Protein AF-A0ABD5SPE4-F1 (afdb_monomer)

Sequence (109 aa):
AEWAEAAGMPAHRVVKHYAGGRLEGPTPSVMSEKDRLETAAERGEPFLMETDYIDDPDRPGAVLGPKTVPRRVRWLLENGHDTAVRIAHVETPKRVYGIDTEATLERTE

Foldseek 3Di:
DVVCVVVVHFQCLAEDEPDQLDDPRYAYAFELDQVSLVSNLVVLDAHAYDKDDDPDPVDPPPIDDPCSVVVSLVVCVVVVSPSSSCSHPAVSCCVNVVDHPVVVVPDDD

Solvent-accessible surface area (backbone atoms only — not comparable to full-atom values): 6339 Å² total; per-residue (Å²): 84,66,71,37,48,76,71,75,36,62,30,56,58,39,74,38,74,82,30,86,65,75,70,80,43,41,28,35,24,25,45,65,47,68,72,49,47,50,55,36,42,76,65,68,60,70,32,36,74,36,62,58,84,74,99,44,89,93,49,80,78,79,45,54,55,85,68,44,53,67,53,45,51,52,51,36,49,78,70,72,36,53,68,36,51,44,30,36,64,40,52,29,44,29,67,44,71,68,43,65,60,71,69,64,70,71,68,76,130

pLDDT: mean 90.41, std 9.19, range [56.41, 98.5]

Nearest PDB structures (foldseek):
  1pn3-assembly1_A  TM=3.238E-01  e=2.933E+00  Amycolatopsis orientalis
  5u10-assembly1_A  TM=3.301E-01  e=6.357E+00  Escherichia coli CFT073

Radius of gyration: 15.21 Å; Cα contacts (8 Å, |Δi|>4): 152; chains: 1; bounding box: 41×34×41 Å

Structure (mmCIF, N/CA/C/O backbone):
data_AF-A0ABD5SPE4-F1
#
_entry.id   AF-A0ABD5SPE4-F1
#
loop_
_atom_site.group_PDB
_atom_site.id
_atom_site.type_symbol
_atom_site.label_atom_id
_atom_site.label_alt_id
_atom_site.label_comp_id
_atom_site.label_asym_id
_atom_site.label_entity_id
_atom_site.label_seq_id
_atom_site.pdbx_PDB_ins_code
_atom_site.Cartn_x
_atom_site.Cartn_y
_atom_site.Cartn_z
_atom_site.occupancy
_atom_site.B_iso_or_equiv
_atom_site.auth_seq_id
_atom_site.auth_comp_id
_atom_site.auth_asym_id
_atom_site.auth_atom_id
_atom_site.pdbx_PDB_model_num
ATOM 1 N N . ALA A 1 1 ? -14.320 -6.833 -13.167 1.00 78.88 1 ALA A N 1
ATOM 2 C CA . ALA A 1 1 ? -13.509 -8.049 -12.940 1.00 78.88 1 ALA A CA 1
ATOM 3 C C . ALA A 1 1 ? -14.439 -9.249 -12.787 1.00 78.88 1 ALA A C 1
ATOM 5 O O . ALA A 1 1 ? -14.595 -9.790 -11.700 1.00 78.88 1 ALA A O 1
ATOM 6 N N . GLU A 1 2 ? -15.077 -9.644 -13.887 1.00 85.31 2 GLU A N 1
ATOM 7 C CA . GLU A 1 2 ? -16.167 -10.635 -13.883 1.00 85.31 2 GLU A CA 1
ATOM 8 C C . GLU A 1 2 ? -15.695 -12.036 -13.472 1.00 85.31 2 GLU A C 1
ATOM 10 O O . GLU A 1 2 ? -16.436 -12.782 -12.846 1.00 85.31 2 GLU A O 1
ATOM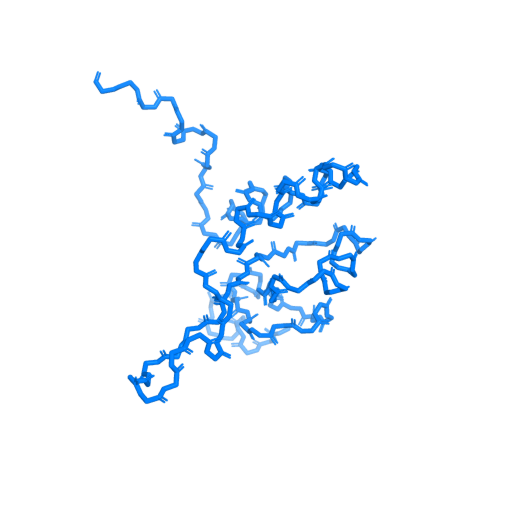 15 N N . TRP A 1 3 ? -14.431 -12.376 -13.738 1.00 89.75 3 TRP A N 1
ATOM 16 C CA . TRP A 1 3 ? -13.825 -13.642 -13.315 1.00 89.75 3 TRP A CA 1
ATOM 17 C C . TRP A 1 3 ? -13.786 -13.813 -11.790 1.00 89.75 3 TRP A C 1
ATOM 19 O O . TRP A 1 3 ? -13.926 -14.931 -11.304 1.00 89.75 3 TRP A O 1
ATOM 29 N N . ALA A 1 4 ? -13.612 -12.724 -11.032 1.00 89.38 4 ALA A N 1
ATOM 30 C CA . ALA A 1 4 ? -13.601 -12.777 -9.572 1.00 89.38 4 ALA A CA 1
ATOM 31 C C . ALA A 1 4 ? -15.008 -13.092 -9.053 1.00 89.38 4 ALA A C 1
ATOM 33 O O . ALA A 1 4 ? -15.191 -13.984 -8.227 1.00 89.38 4 ALA A O 1
ATOM 34 N N . GLU A 1 5 ? -16.008 -12.411 -9.615 1.00 89.75 5 GLU A N 1
ATOM 35 C CA . GLU A 1 5 ? -17.416 -12.592 -9.267 1.00 89.75 5 GLU A CA 1
ATOM 36 C C . GLU A 1 5 ? -17.921 -13.982 -9.660 1.00 89.75 5 GLU A C 1
ATOM 38 O O . GLU A 1 5 ? -18.587 -14.637 -8.861 1.00 89.75 5 GLU A O 1
ATOM 43 N N . ALA A 1 6 ? -17.525 -14.484 -10.834 1.00 92.88 6 ALA A N 1
ATOM 44 C CA . ALA A 1 6 ? -17.800 -15.853 -11.266 1.00 92.88 6 ALA A CA 1
ATOM 45 C C . ALA A 1 6 ? -17.200 -16.905 -10.313 1.00 92.88 6 ALA A C 1
ATOM 47 O O . ALA A 1 6 ? -17.767 -17.982 -10.150 1.00 92.88 6 ALA A O 1
ATOM 48 N N . ALA A 1 7 ? -16.086 -16.583 -9.647 1.00 92.56 7 ALA A N 1
ATOM 49 C CA . ALA A 1 7 ? -15.475 -17.413 -8.611 1.00 92.56 7 ALA A CA 1
ATOM 50 C C . ALA A 1 7 ? -16.082 -17.196 -7.207 1.00 92.56 7 ALA A C 1
ATOM 52 O O . ALA A 1 7 ? -15.586 -17.754 -6.229 1.00 92.56 7 ALA A O 1
ATOM 53 N N . GLY A 1 8 ? -17.135 -16.380 -7.081 1.00 94.00 8 GLY A N 1
ATOM 54 C CA . GLY A 1 8 ? -17.793 -16.071 -5.809 1.00 94.00 8 GLY A CA 1
ATOM 55 C C . GLY A 1 8 ? -17.032 -15.075 -4.927 1.00 94.00 8 GLY A C 1
ATOM 56 O O . GLY A 1 8 ? -17.326 -14.967 -3.737 1.00 94.00 8 GLY A O 1
ATOM 57 N N . MET A 1 9 ? -16.058 -14.344 -5.479 1.00 92.19 9 MET A N 1
ATOM 58 C CA . MET A 1 9 ? -15.255 -13.363 -4.750 1.00 92.19 9 MET A CA 1
ATOM 59 C C . MET A 1 9 ? -15.559 -11.937 -5.231 1.00 92.19 9 MET A C 1
ATOM 61 O O . MET A 1 9 ? -15.415 -11.644 -6.418 1.00 92.19 9 MET A O 1
ATOM 65 N N . PRO A 1 10 ? -15.920 -11.000 -4.334 1.00 94.19 10 PRO A N 1
ATOM 66 C CA . PRO A 1 10 ? -16.048 -9.598 -4.711 1.00 94.19 10 PRO A CA 1
ATOM 67 C C . PRO A 1 10 ? -14.736 -9.074 -5.302 1.00 94.19 10 PRO A C 1
ATOM 69 O O . PRO A 1 10 ? -13.677 -9.269 -4.707 1.00 94.19 10 PRO A O 1
ATOM 72 N N . ALA A 1 11 ? -14.801 -8.356 -6.425 1.00 93.00 11 ALA A N 1
ATOM 73 C CA . ALA A 1 11 ? -13.612 -7.875 -7.134 1.00 93.00 11 ALA A CA 1
ATOM 74 C C . ALA A 1 11 ? -12.623 -7.112 -6.229 1.00 93.00 11 ALA A C 1
ATOM 76 O O . ALA A 1 11 ? -11.423 -7.350 -6.292 1.00 93.00 11 ALA A O 1
ATOM 77 N N . HIS A 1 12 ? -13.130 -6.274 -5.318 1.00 93.31 12 HIS A N 1
ATOM 78 C CA . HIS A 1 12 ? -12.314 -5.495 -4.377 1.00 93.31 12 HIS A CA 1
ATOM 79 C C . HIS A 1 12 ? -11.586 -6.339 -3.316 1.00 93.31 12 HIS A C 1
ATOM 81 O O . HIS A 1 12 ? -10.765 -5.805 -2.583 1.00 93.31 12 HIS A O 1
ATOM 87 N N . ARG A 1 13 ? -11.903 -7.631 -3.173 1.00 95.38 13 ARG A N 1
ATOM 88 C CA . ARG A 1 13 ? -11.152 -8.552 -2.306 1.00 95.38 13 ARG A CA 1
ATOM 89 C C . ARG A 1 13 ? -10.000 -9.236 -3.032 1.00 95.38 13 ARG A C 1
ATOM 91 O O . ARG A 1 13 ? -9.203 -9.917 -2.396 1.00 95.38 13 ARG A O 1
ATOM 98 N N . VAL A 1 14 ? -9.885 -9.038 -4.343 1.00 95.06 14 VAL A N 1
ATOM 99 C CA . VAL A 1 14 ? -8.721 -9.479 -5.101 1.00 95.06 14 VAL A CA 1
ATOM 100 C C . VAL A 1 14 ? -7.663 -8.385 -5.063 1.00 95.06 14 VAL A C 1
ATOM 102 O O . VAL A 1 14 ? -7.926 -7.251 -5.459 1.00 95.06 14 VAL A O 1
ATOM 105 N N . VAL A 1 15 ? -6.458 -8.731 -4.616 1.00 94.69 15 VAL A N 1
ATOM 106 C CA . VAL A 1 15 ? -5.312 -7.819 -4.586 1.00 94.69 15 VAL A CA 1
ATOM 107 C C . VAL A 1 15 ? -4.394 -8.103 -5.766 1.00 94.69 15 VAL A C 1
ATOM 109 O O . VAL A 1 15 ? -3.925 -9.225 -5.953 1.00 94.69 15 VAL A O 1
ATOM 112 N N . LYS A 1 16 ? -4.119 -7.072 -6.566 1.00 92.75 16 LYS A N 1
ATOM 113 C CA . LYS A 1 16 ? -3.142 -7.145 -7.653 1.00 92.75 16 LYS A CA 1
ATOM 114 C C . LYS A 1 16 ? -1.826 -6.538 -7.193 1.00 92.75 16 LYS A C 1
ATOM 116 O O . LYS A 1 16 ? -1.727 -5.321 -7.050 1.00 92.75 16 LYS A O 1
ATOM 121 N N . HIS A 1 17 ? -0.824 -7.388 -7.022 1.00 92.06 17 HIS A N 1
ATOM 122 C CA . HIS A 1 17 ? 0.548 -6.980 -6.742 1.00 92.06 17 HIS A CA 1
ATOM 123 C C . HIS A 1 17 ? 1.230 -6.391 -7.978 1.00 92.06 17 HIS A C 1
ATOM 125 O O . HIS A 1 17 ? 0.825 -6.620 -9.126 1.00 92.06 17 HIS A O 1
ATOM 131 N N . TYR A 1 18 ? 2.258 -5.590 -7.735 1.00 85.69 18 TYR A N 1
ATOM 132 C CA . TYR A 1 18 ? 3.013 -4.843 -8.725 1.00 85.69 18 TYR A CA 1
ATOM 133 C C . TYR A 1 18 ? 2.113 -3.920 -9.561 1.00 85.69 18 TYR A C 1
ATOM 135 O O . TYR A 1 18 ? 2.213 -3.840 -10.791 1.00 85.69 18 TYR A O 1
ATOM 143 N N . ALA A 1 19 ? 1.122 -3.274 -8.939 1.00 83.44 19 ALA A N 1
ATOM 144 C CA . ALA A 1 19 ? 0.207 -2.378 -9.641 1.00 83.44 19 ALA A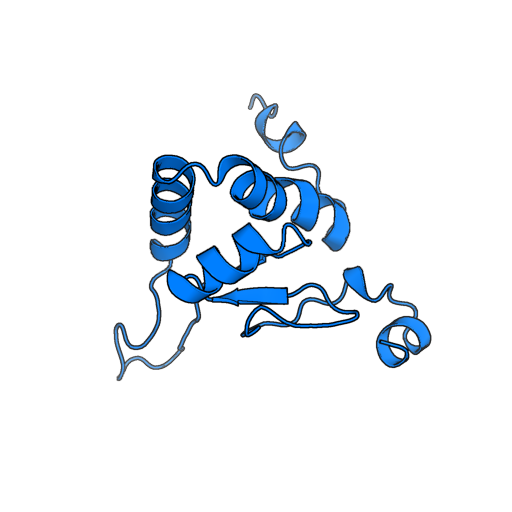 CA 1
ATOM 145 C C . ALA A 1 19 ? 0.902 -1.063 -10.030 1.00 83.44 19 ALA A C 1
ATOM 147 O O . ALA A 1 19 ? 1.608 -0.446 -9.236 1.00 83.44 19 ALA A O 1
ATOM 148 N N . GLY A 1 20 ? 0.669 -0.603 -11.263 1.00 64.94 20 GLY A N 1
ATOM 149 C CA . GLY A 1 20 ? 1.115 0.711 -11.745 1.00 64.94 20 GLY A CA 1
ATOM 150 C C . GLY A 1 20 ? 0.181 1.859 -11.342 1.00 64.94 20 GLY A C 1
ATOM 151 O O . GLY A 1 20 ? 0.162 2.883 -12.011 1.00 64.94 20 GLY A O 1
ATOM 152 N N . GLY A 1 21 ? -0.667 1.665 -10.324 1.00 58.12 21 GLY A N 1
ATOM 153 C CA . GLY A 1 21 ? -1.614 2.676 -9.831 1.00 58.12 21 GLY A CA 1
ATOM 154 C C . GLY A 1 21 ? -2.897 2.867 -10.655 1.00 58.12 21 GLY A C 1
ATOM 155 O O . GLY A 1 21 ? -3.763 3.624 -10.235 1.00 58.12 21 GLY A O 1
ATOM 156 N N . ARG A 1 22 ? -3.064 2.188 -11.801 1.00 63.03 22 ARG A N 1
ATOM 157 C CA . ARG A 1 22 ? -4.311 2.196 -12.592 1.00 63.03 22 ARG A CA 1
ATOM 158 C C . ARG A 1 22 ? -4.830 0.774 -12.762 1.00 63.03 22 ARG A C 1
ATOM 160 O O . ARG A 1 22 ? -4.197 -0.026 -13.451 1.00 63.03 22 ARG A O 1
ATOM 167 N N . LEU A 1 23 ? -5.939 0.451 -12.106 1.00 72.50 23 LEU A N 1
ATOM 168 C CA . LEU A 1 23 ? -6.553 -0.869 -12.176 1.00 72.50 23 LEU A CA 1
ATOM 169 C C . LEU A 1 23 ? -8.053 -0.772 -11.892 1.00 72.50 23 LEU A C 1
ATOM 171 O O . LEU A 1 23 ? -8.447 -0.183 -10.892 1.00 72.50 23 LEU A O 1
ATOM 175 N N . GLU A 1 24 ? -8.874 -1.376 -12.748 1.00 80.06 24 GLU A N 1
ATOM 176 C CA . GLU A 1 24 ? -10.320 -1.468 -12.543 1.00 80.06 24 GLU A CA 1
ATOM 177 C C . GLU A 1 24 ? -10.706 -2.866 -12.050 1.00 80.06 24 GLU A C 1
ATOM 179 O O . GLU A 1 24 ? -10.373 -3.880 -12.669 1.00 80.06 24 GLU A O 1
ATOM 184 N N . GLY A 1 25 ? -11.450 -2.926 -10.944 1.00 87.69 25 GLY A N 1
ATOM 185 C CA . GLY A 1 25 ? -11.943 -4.166 -10.345 1.00 87.69 25 GLY A CA 1
ATOM 186 C C . GLY A 1 25 ? -11.141 -4.596 -9.113 1.00 87.69 25 GLY A C 1
ATOM 187 O O . GLY A 1 25 ? -11.639 -4.380 -8.008 1.00 87.69 25 GLY A O 1
ATOM 188 N N . PRO A 1 26 ? -9.954 -5.218 -9.260 1.00 93.38 26 PRO A N 1
ATOM 189 C CA . PRO A 1 26 ? -9.122 -5.584 -8.119 1.00 93.38 26 PRO A CA 1
ATOM 190 C C . PRO A 1 26 ? -8.567 -4.361 -7.389 1.00 93.38 26 PRO A C 1
ATOM 192 O O . PRO A 1 26 ? -8.353 -3.304 -7.983 1.00 93.38 26 PRO A O 1
ATOM 195 N N . THR A 1 27 ? -8.260 -4.530 -6.108 1.00 95.12 27 THR A N 1
ATOM 196 C CA . THR A 1 27 ? -7.544 -3.522 -5.330 1.00 95.12 27 THR A CA 1
ATOM 197 C C . THR A 1 27 ? -6.055 -3.542 -5.696 1.00 95.12 27 THR A C 1
ATOM 199 O O . THR A 1 27 ? -5.416 -4.598 -5.629 1.00 95.12 27 THR A O 1
ATOM 202 N N . PRO A 1 28 ? -5.468 -2.401 -6.095 1.00 94.94 28 PRO A N 1
ATOM 203 C CA . PRO A 1 28 ? -4.052 -2.326 -6.418 1.00 94.94 28 PRO A CA 1
ATOM 204 C C . PRO A 1 28 ? -3.197 -2.377 -5.148 1.00 94.94 28 PRO A C 1
ATOM 206 O O . PRO A 1 28 ? -3.413 -1.611 -4.211 1.00 94.94 28 PRO A O 1
ATOM 209 N N . SER A 1 29 ? -2.177 -3.229 -5.153 1.00 94.38 29 SER A N 1
ATOM 210 C CA . SER A 1 29 ? -1.037 -3.129 -4.246 1.00 94.38 29 SER A CA 1
ATOM 211 C C . SER A 1 29 ? 0.093 -2.420 -4.990 1.00 94.38 29 SER A C 1
ATOM 213 O O . SER A 1 29 ? 0.541 -2.869 -6.047 1.00 94.38 29 SER A O 1
ATOM 215 N N . VAL A 1 30 ? 0.443 -1.227 -4.513 1.00 94.19 30 VAL A N 1
ATOM 216 C CA . VAL A 1 30 ? 1.298 -0.257 -5.198 1.00 94.19 30 VAL A CA 1
ATOM 217 C C . VAL A 1 30 ? 2.706 -0.316 -4.624 1.00 94.19 30 VAL A C 1
ATOM 219 O O . VAL A 1 30 ? 2.918 -0.139 -3.422 1.00 94.19 30 VAL A O 1
ATOM 222 N N . MET A 1 31 ? 3.680 -0.520 -5.508 1.00 93.31 31 MET A N 1
ATOM 223 C CA . MET A 1 31 ? 5.100 -0.459 -5.173 1.00 93.31 31 MET A CA 1
ATOM 224 C C . MET A 1 31 ? 5.452 0.871 -4.500 1.00 93.31 31 MET A C 1
ATOM 226 O O . MET A 1 31 ? 5.121 1.937 -5.015 1.00 93.31 31 MET A O 1
ATOM 230 N N . SER A 1 32 ? 6.175 0.804 -3.380 1.00 94.25 32 SER A N 1
ATOM 231 C CA . SER A 1 32 ? 6.543 1.949 -2.526 1.00 94.25 32 SER A CA 1
ATOM 232 C C . SER A 1 32 ? 7.647 2.863 -3.108 1.00 94.25 32 SER A C 1
ATOM 234 O O . SER A 1 32 ? 8.551 3.346 -2.411 1.00 94.25 32 SER A O 1
ATOM 236 N N . GLU A 1 33 ? 7.581 3.103 -4.413 1.00 93.12 33 GLU A N 1
ATOM 237 C CA . GLU A 1 33 ? 8.314 4.128 -5.157 1.00 93.12 33 GLU A CA 1
ATOM 238 C C . GLU A 1 33 ? 7.569 5.465 -5.031 1.00 93.12 33 GLU A C 1
ATOM 240 O O . GLU A 1 33 ? 6.341 5.479 -5.022 1.00 93.12 33 GLU A O 1
ATOM 245 N N . LYS A 1 34 ? 8.283 6.593 -4.921 1.00 94.31 34 LYS A N 1
ATOM 246 C CA . LYS A 1 34 ? 7.654 7.897 -4.637 1.00 94.31 34 LYS A CA 1
ATOM 247 C C . LYS A 1 34 ? 6.611 8.282 -5.690 1.00 94.31 34 LYS A C 1
ATOM 249 O O . LYS A 1 34 ? 5.455 8.453 -5.331 1.00 94.31 34 LYS A O 1
ATOM 254 N N . ASP A 1 35 ? 6.988 8.270 -6.963 1.00 93.31 35 ASP A N 1
ATOM 255 C CA . ASP A 1 35 ? 6.132 8.694 -8.079 1.00 93.31 35 ASP A CA 1
ATOM 256 C C . ASP A 1 35 ? 4.835 7.863 -8.178 1.00 93.31 35 ASP A C 1
ATOM 258 O O . ASP A 1 35 ? 3.754 8.367 -8.497 1.00 93.31 35 ASP A O 1
ATOM 262 N N . ARG A 1 36 ? 4.910 6.562 -7.855 1.00 92.94 36 ARG A N 1
ATOM 263 C CA . ARG A 1 36 ? 3.732 5.681 -7.828 1.00 92.94 36 ARG A CA 1
ATOM 264 C C . ARG A 1 36 ? 2.817 5.982 -6.648 1.00 92.94 36 ARG A C 1
ATOM 266 O O . ARG A 1 36 ? 1.598 5.918 -6.796 1.00 92.94 36 ARG A O 1
ATOM 273 N N . LEU A 1 37 ? 3.395 6.288 -5.488 1.00 94.69 37 LEU A N 1
ATOM 274 C CA . LEU A 1 37 ? 2.634 6.658 -4.299 1.00 94.69 37 LEU A CA 1
ATOM 275 C C . LEU A 1 37 ? 1.986 8.034 -4.448 1.00 94.69 37 LEU A C 1
ATOM 277 O O . LEU A 1 37 ? 0.848 8.182 -4.025 1.00 94.69 37 LEU A O 1
ATOM 281 N N . GLU A 1 38 ? 2.652 8.995 -5.090 1.00 94.50 38 GLU A N 1
ATOM 282 C CA . GLU A 1 38 ? 2.053 10.285 -5.464 1.00 94.50 38 GLU A CA 1
ATOM 283 C C . GLU A 1 38 ? 0.847 10.061 -6.376 1.00 94.50 38 GLU A C 1
ATOM 285 O O . GLU A 1 38 ? -0.256 10.496 -6.059 1.00 94.50 38 GLU A O 1
ATOM 290 N N . THR A 1 39 ? 1.013 9.253 -7.429 1.00 93.06 39 THR A N 1
ATOM 291 C CA . THR A 1 39 ? -0.090 8.896 -8.336 1.00 93.06 39 THR A CA 1
ATOM 292 C C . THR A 1 39 ? -1.267 8.249 -7.591 1.00 93.06 39 THR A C 1
ATOM 294 O O . THR A 1 39 ? -2.428 8.542 -7.878 1.00 93.06 39 THR A O 1
ATOM 297 N N . ALA A 1 40 ? -0.996 7.343 -6.645 1.00 93.44 40 ALA A N 1
ATOM 298 C CA . ALA A 1 40 ? -2.037 6.701 -5.841 1.00 93.44 40 ALA A CA 1
ATOM 299 C C . ALA A 1 40 ? -2.710 7.689 -4.870 1.00 93.44 40 ALA A C 1
ATOM 301 O O . ALA A 1 40 ? -3.931 7.665 -4.712 1.00 93.44 40 ALA A O 1
ATOM 302 N N . ALA A 1 41 ? -1.929 8.583 -4.258 1.00 94.75 41 ALA A N 1
ATOM 303 C CA . ALA A 1 41 ? -2.420 9.602 -3.341 1.00 94.75 41 ALA A CA 1
ATOM 304 C C . ALA A 1 41 ? -3.319 10.628 -4.044 1.00 94.75 41 ALA A C 1
ATOM 306 O O . ALA A 1 41 ? -4.382 10.954 -3.520 1.00 94.75 41 ALA A O 1
ATOM 307 N N . GLU A 1 42 ? -2.938 11.086 -5.238 1.00 93.94 42 GLU A N 1
A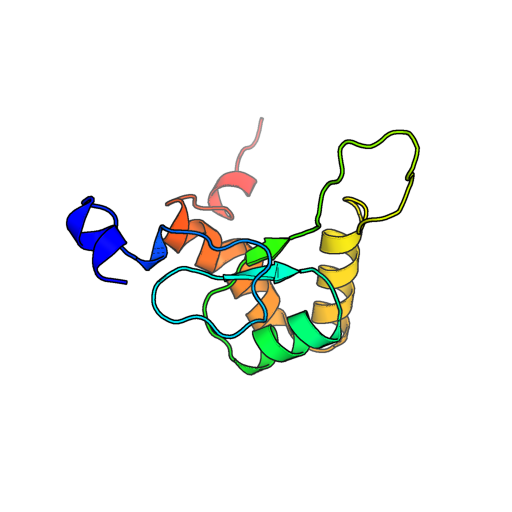TOM 308 C CA . GLU A 1 42 ? -3.728 12.012 -6.062 1.00 93.94 42 GLU A CA 1
ATOM 309 C C . GLU A 1 42 ? -5.065 11.411 -6.507 1.00 93.94 42 GLU A C 1
ATOM 311 O O . GLU A 1 42 ? -6.069 12.116 -6.588 1.00 93.94 42 GLU A O 1
ATOM 316 N N . ARG A 1 43 ? -5.096 10.100 -6.777 1.00 91.94 43 ARG A N 1
ATOM 317 C CA . ARG A 1 43 ? -6.330 9.392 -7.145 1.00 91.94 43 ARG A CA 1
ATOM 318 C C . ARG A 1 43 ? -7.341 9.337 -6.008 1.00 91.94 43 ARG A C 1
ATOM 320 O O . ARG A 1 43 ? -8.538 9.378 -6.269 1.00 91.94 43 ARG A O 1
ATOM 327 N N . GLY A 1 44 ? -6.876 9.185 -4.767 1.00 93.31 44 GLY A N 1
ATOM 328 C CA . GLY A 1 44 ? -7.757 9.027 -3.604 1.00 93.31 44 GLY A CA 1
ATOM 329 C C . GLY A 1 44 ? -8.628 7.760 -3.643 1.00 93.31 44 GLY A C 1
ATOM 330 O O . GLY A 1 44 ? -9.625 7.672 -2.929 1.00 93.31 44 GLY A O 1
ATOM 331 N N . GLU A 1 45 ? -8.272 6.781 -4.477 1.00 94.19 45 GLU A N 1
ATOM 332 C CA . GLU A 1 45 ? -8.949 5.486 -4.604 1.00 94.19 45 GLU A CA 1
ATOM 333 C C . GLU A 1 45 ? -8.325 4.454 -3.644 1.00 94.19 45 GLU A C 1
ATOM 335 O O . GLU A 1 45 ? -7.181 4.631 -3.230 1.00 94.19 45 GLU A O 1
ATOM 340 N N . PRO A 1 46 ? -9.021 3.358 -3.281 1.00 95.56 46 PRO A N 1
ATOM 341 C CA . PRO A 1 46 ? -8.444 2.304 -2.445 1.00 95.56 46 PRO A CA 1
ATOM 342 C C . PRO A 1 46 ? -7.165 1.706 -3.041 1.00 95.56 46 PRO A C 1
ATOM 344 O O . PRO A 1 46 ? -7.159 1.262 -4.190 1.00 95.56 46 PRO A O 1
ATOM 347 N N . PHE A 1 47 ? -6.107 1.624 -2.237 1.00 96.56 47 PHE A N 1
ATOM 348 C CA . PHE A 1 47 ? -4.841 0.993 -2.603 1.00 96.56 47 PHE A CA 1
ATOM 349 C C . PHE A 1 47 ? -4.159 0.397 -1.372 1.00 96.56 47 PHE A C 1
ATOM 351 O O . PHE A 1 47 ? -4.456 0.767 -0.240 1.00 96.56 47 PHE A O 1
ATOM 358 N N . LEU A 1 48 ? -3.236 -0.531 -1.594 1.00 96.44 48 LEU A N 1
ATOM 359 C CA . LEU A 1 48 ? -2.286 -1.008 -0.594 1.00 96.44 48 LEU A CA 1
ATOM 360 C C . LEU A 1 48 ? -0.879 -0.550 -0.978 1.00 96.44 48 LEU A C 1
ATOM 362 O O . LEU A 1 48 ? -0.618 -0.222 -2.134 1.00 96.44 48 LEU A O 1
ATOM 366 N N . MET A 1 49 ? 0.035 -0.545 -0.012 1.00 95.56 49 MET A N 1
ATOM 367 C CA . MET A 1 49 ? 1.454 -0.283 -0.251 1.00 95.56 49 MET A CA 1
ATOM 368 C C . MET A 1 49 ? 2.244 -1.573 -0.101 1.00 95.56 49 MET A C 1
ATOM 370 O O . MET A 1 49 ? 2.045 -2.312 0.861 1.00 95.56 49 MET A O 1
ATOM 374 N N . GLU A 1 50 ? 3.189 -1.803 -1.004 1.00 93.75 50 GLU A N 1
ATOM 375 C CA . GLU A 1 50 ? 4.055 -2.977 -0.951 1.00 93.75 50 GLU A CA 1
ATOM 376 C C . GLU A 1 50 ? 5.523 -2.648 -1.191 1.00 93.75 50 GLU A C 1
ATOM 378 O O . GLU A 1 50 ? 5.902 -1.596 -1.724 1.00 93.75 50 GLU A O 1
ATOM 383 N N . THR A 1 51 ? 6.347 -3.608 -0.798 1.00 90.94 51 THR A N 1
ATOM 384 C CA . THR A 1 51 ? 7.709 -3.790 -1.277 1.00 90.94 51 THR A CA 1
ATOM 385 C C . THR A 1 51 ? 7.783 -5.123 -1.990 1.00 90.94 51 THR A C 1
ATOM 387 O O . THR A 1 51 ? 7.128 -6.075 -1.571 1.00 90.94 51 THR A O 1
ATOM 390 N N . ASP A 1 52 ? 8.611 -5.200 -3.020 1.00 82.12 52 ASP A N 1
ATOM 391 C CA . ASP A 1 52 ? 8.909 -6.472 -3.662 1.00 82.12 52 ASP A CA 1
ATOM 392 C C . ASP A 1 52 ? 9.857 -7.310 -2.786 1.00 82.12 52 ASP A C 1
ATOM 394 O O . ASP A 1 52 ? 10.589 -6.774 -1.947 1.00 82.12 52 ASP A O 1
ATOM 398 N N . TYR A 1 53 ? 9.834 -8.622 -2.979 1.00 76.25 53 TYR A N 1
ATOM 399 C CA . TYR A 1 53 ? 10.719 -9.577 -2.327 1.00 76.25 53 TYR A CA 1
ATOM 400 C C . TYR A 1 53 ? 11.335 -10.481 -3.391 1.00 76.25 53 TYR A C 1
ATOM 402 O O . TYR A 1 53 ? 10.630 -11.058 -4.212 1.00 76.25 53 TYR A O 1
ATOM 410 N N . ILE A 1 54 ? 12.659 -10.619 -3.353 1.00 79.50 54 ILE A N 1
ATOM 411 C CA . ILE A 1 54 ? 13.391 -11.550 -4.206 1.00 79.50 54 ILE A CA 1
ATOM 412 C C . ILE A 1 54 ? 14.108 -12.565 -3.319 1.00 79.50 54 ILE A C 1
ATOM 414 O O . ILE A 1 54 ? 14.892 -12.188 -2.448 1.00 79.50 54 ILE A O 1
ATOM 418 N N . ASP A 1 55 ? 13.825 -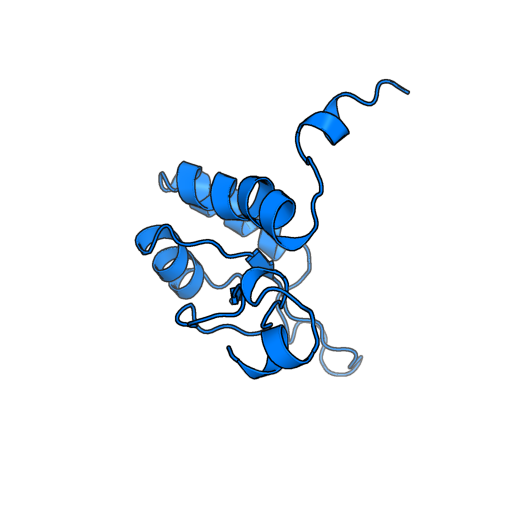13.847 -3.541 1.00 80.06 55 ASP A N 1
ATOM 419 C CA . ASP A 1 55 ? 14.486 -14.964 -2.859 1.00 80.06 55 ASP A CA 1
ATOM 420 C C . ASP A 1 55 ? 15.709 -15.423 -3.667 1.00 80.06 55 ASP A C 1
ATOM 422 O O . ASP A 1 55 ? 15.760 -16.528 -4.201 1.00 80.06 55 ASP A O 1
ATOM 426 N N . ASP A 1 56 ? 16.656 -14.501 -3.856 1.00 85.50 56 ASP A N 1
ATOM 427 C CA . ASP A 1 56 ? 17.895 -14.738 -4.597 1.00 85.50 56 ASP A CA 1
ATOM 428 C C . ASP A 1 56 ? 19.091 -14.225 -3.772 1.00 85.50 56 ASP A C 1
ATOM 430 O O . ASP A 1 56 ? 19.301 -13.005 -3.68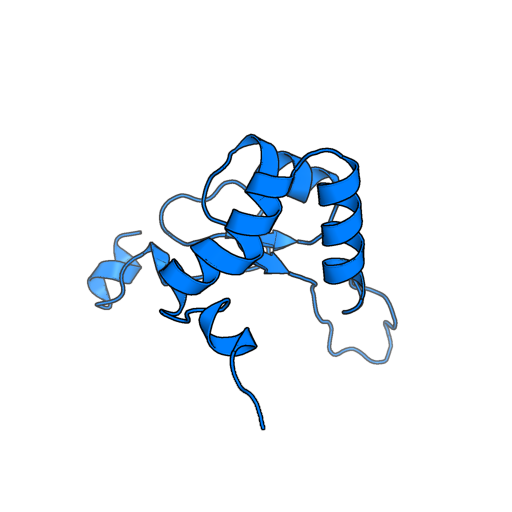2 1.00 85.50 56 ASP A O 1
ATOM 434 N N . PRO A 1 57 ? 19.873 -15.126 -3.140 1.00 84.38 57 PRO A N 1
ATOM 435 C CA . PRO A 1 57 ? 20.998 -14.739 -2.294 1.00 84.38 57 PRO A CA 1
ATOM 436 C C . PRO A 1 57 ? 22.126 -14.050 -3.076 1.00 84.38 57 PRO A C 1
ATOM 438 O O . PRO A 1 57 ? 22.903 -13.311 -2.469 1.00 84.38 57 PRO A O 1
ATOM 441 N N . ASP A 1 58 ? 22.195 -14.222 -4.400 1.00 91.88 58 ASP A N 1
ATOM 442 C CA . ASP A 1 58 ? 23.218 -13.608 -5.251 1.00 91.88 58 ASP A CA 1
ATOM 443 C C . ASP A 1 58 ? 22.880 -12.150 -5.614 1.00 91.88 58 ASP A C 1
ATOM 445 O O . ASP A 1 58 ? 23.702 -11.427 -6.186 1.00 91.88 58 ASP A O 1
ATOM 449 N N . ARG A 1 59 ? 21.676 -11.675 -5.260 1.00 85.00 59 ARG A N 1
ATOM 450 C CA . ARG A 1 59 ? 21.183 -10.324 -5.578 1.00 85.00 59 ARG A CA 1
ATOM 451 C C . ARG A 1 59 ? 20.723 -9.541 -4.339 1.00 85.00 59 ARG A C 1
ATOM 453 O O . ARG A 1 59 ? 19.600 -9.018 -4.318 1.00 85.00 59 ARG A O 1
ATOM 460 N N . PRO A 1 60 ? 21.574 -9.382 -3.306 1.00 80.38 60 PRO A N 1
ATOM 461 C CA . PRO A 1 60 ? 21.199 -8.651 -2.104 1.00 80.38 60 PRO A CA 1
ATOM 462 C C . PRO A 1 60 ? 20.859 -7.193 -2.436 1.00 80.38 60 PRO A C 1
ATOM 464 O O . PRO A 1 60 ? 21.628 -6.478 -3.076 1.00 80.38 60 PRO A O 1
ATOM 467 N N . GLY A 1 61 ? 19.688 -6.738 -1.985 1.00 78.94 61 GLY A N 1
ATOM 468 C CA . GLY A 1 61 ? 19.235 -5.358 -2.188 1.00 78.94 61 GLY A CA 1
ATOM 469 C C . GLY A 1 61 ? 18.689 -5.045 -3.585 1.00 78.94 61 GLY A C 1
ATOM 470 O O . GLY A 1 61 ? 18.459 -3.877 -3.882 1.00 78.94 61 GLY A O 1
ATOM 471 N N . ALA A 1 62 ? 18.445 -6.051 -4.433 1.00 84.69 62 ALA A N 1
ATOM 472 C CA . ALA A 1 62 ? 17.847 -5.843 -5.756 1.00 84.69 62 ALA A CA 1
ATOM 473 C C . ALA A 1 62 ? 16.379 -5.370 -5.719 1.00 84.69 62 ALA A C 1
ATOM 475 O O . ALA A 1 62 ? 15.861 -4.917 -6.738 1.00 84.69 62 ALA A O 1
ATOM 476 N N . VAL A 1 63 ? 15.723 -5.455 -4.558 1.00 85.50 63 VAL A N 1
ATOM 477 C CA . VAL A 1 63 ? 14.347 -4.998 -4.317 1.00 85.50 63 VAL A CA 1
ATOM 478 C C . VAL A 1 63 ? 14.282 -4.033 -3.134 1.00 85.50 63 VAL A C 1
ATOM 480 O O . VAL A 1 63 ? 15.214 -3.919 -2.332 1.00 85.50 63 VAL A O 1
ATOM 483 N N . LEU A 1 64 ? 13.156 -3.331 -3.008 1.00 84.44 64 LEU A N 1
ATOM 484 C CA . LEU A 1 64 ? 12.901 -2.440 -1.880 1.00 84.44 64 LEU A CA 1
ATOM 485 C C . LEU A 1 64 ? 12.875 -3.240 -0.570 1.00 84.44 64 LEU A C 1
ATOM 487 O O . LEU A 1 64 ? 12.045 -4.117 -0.384 1.00 84.44 64 LEU A O 1
ATOM 491 N N . GLY A 1 65 ? 13.757 -2.910 0.374 1.00 87.31 65 GLY A N 1
ATOM 492 C CA . GLY A 1 65 ? 13.776 -3.588 1.673 1.00 87.31 65 GLY A CA 1
ATOM 493 C C . GLY A 1 65 ? 12.524 -3.293 2.518 1.00 87.31 65 GLY A C 1
ATOM 494 O O . GLY A 1 65 ? 11.900 -2.244 2.332 1.00 87.31 65 GLY A O 1
ATOM 495 N N . PRO A 1 66 ? 12.211 -4.121 3.534 1.00 86.19 66 PRO A N 1
ATOM 496 C CA . PRO A 1 66 ? 10.970 -4.033 4.322 1.00 86.19 66 PRO A CA 1
ATOM 497 C C . PRO A 1 66 ? 10.798 -2.702 5.072 1.00 86.19 66 PRO A C 1
ATOM 499 O O . PRO A 1 66 ? 9.687 -2.258 5.346 1.00 86.19 66 PRO A O 1
ATOM 502 N N . LYS A 1 67 ? 11.900 -1.997 5.361 1.00 91.44 67 LYS A N 1
ATOM 503 C CA . LYS A 1 67 ? 11.862 -0.655 5.970 1.00 91.44 67 LYS A CA 1
ATOM 504 C C . LYS A 1 67 ? 11.360 0.434 5.011 1.00 91.44 67 LYS A C 1
ATOM 506 O O . LYS A 1 67 ? 11.171 1.569 5.446 1.00 91.44 67 LYS A O 1
ATOM 511 N N . THR A 1 68 ? 11.172 0.136 3.725 1.00 94.12 68 THR A N 1
ATOM 512 C CA . THR A 1 68 ? 10.771 1.132 2.724 1.00 94.12 68 THR A CA 1
ATOM 513 C C . THR A 1 68 ? 9.346 1.618 2.951 1.00 94.12 68 THR A C 1
ATOM 515 O O . THR A 1 68 ? 9.155 2.830 2.971 1.00 94.12 68 THR A O 1
ATOM 518 N N . VAL A 1 69 ? 8.379 0.729 3.210 1.00 96.25 69 VAL A N 1
ATOM 519 C CA . VAL A 1 69 ? 6.980 1.128 3.469 1.00 96.25 69 VAL A CA 1
ATOM 520 C C . VAL A 1 69 ? 6.896 2.128 4.634 1.00 96.25 69 VAL A C 1
ATOM 522 O O . VAL A 1 69 ? 6.472 3.256 4.387 1.00 96.25 69 VAL A O 1
ATOM 525 N N . PRO A 1 70 ? 7.420 1.846 5.848 1.00 96.94 70 PRO A N 1
ATOM 526 C CA . PRO A 1 70 ? 7.396 2.820 6.944 1.00 96.94 70 PRO A CA 1
ATOM 527 C C . PRO A 1 70 ? 8.081 4.156 6.61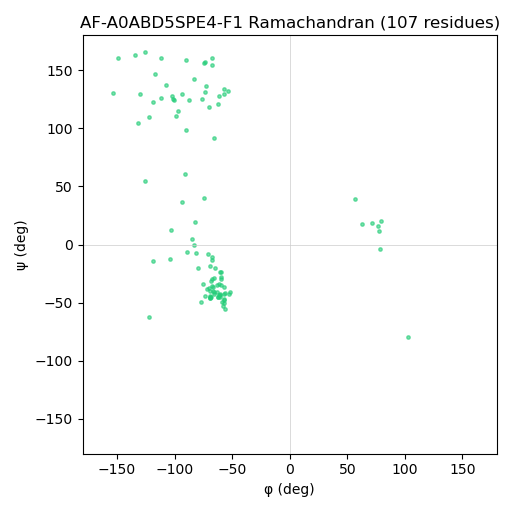7 1.00 96.94 70 PRO A C 1
ATOM 529 O O . PRO A 1 70 ? 7.620 5.216 7.038 1.00 96.94 70 PRO A O 1
ATOM 532 N N . ARG A 1 71 ? 9.184 4.136 5.853 1.00 97.38 71 ARG A N 1
ATOM 533 C CA . ARG A 1 71 ? 9.871 5.367 5.422 1.00 97.38 71 ARG A CA 1
ATOM 534 C C . ARG A 1 71 ? 9.029 6.179 4.439 1.00 97.38 71 ARG A C 1
ATOM 536 O O . ARG A 1 71 ? 9.086 7.403 4.477 1.00 97.38 71 ARG A O 1
ATOM 543 N N . ARG A 1 72 ? 8.274 5.519 3.560 1.00 97.38 72 ARG A N 1
ATOM 544 C CA . ARG A 1 72 ? 7.391 6.180 2.592 1.00 97.38 72 ARG A CA 1
ATOM 545 C C . ARG A 1 72 ? 6.124 6.716 3.225 1.00 97.38 72 ARG A C 1
ATOM 547 O O . ARG A 1 72 ? 5.710 7.796 2.840 1.00 97.38 72 ARG A O 1
ATOM 554 N N . VAL A 1 73 ? 5.585 6.037 4.231 1.00 98.19 73 VAL A N 1
ATOM 555 C CA . VAL A 1 73 ? 4.485 6.566 5.047 1.00 98.19 73 VAL A CA 1
ATOM 556 C C . VAL A 1 73 ? 4.880 7.894 5.681 1.00 98.19 73 VAL A C 1
ATOM 558 O O . VAL A 1 73 ? 4.173 8.877 5.507 1.00 98.19 73 VAL A O 1
ATOM 561 N N . ARG A 1 74 ? 6.044 7.960 6.345 1.00 98.44 74 ARG A N 1
ATOM 562 C CA . ARG A 1 74 ? 6.541 9.221 6.928 1.00 98.44 74 ARG A CA 1
ATOM 563 C C . ARG A 1 74 ? 6.678 10.317 5.881 1.00 98.44 74 ARG A C 1
ATOM 565 O O . ARG A 1 74 ? 6.189 11.415 6.090 1.00 98.44 74 ARG A O 1
ATOM 572 N N . TRP A 1 75 ? 7.281 9.987 4.742 1.00 98.44 75 TRP A N 1
ATOM 573 C CA . TRP A 1 75 ? 7.428 10.929 3.638 1.00 98.44 75 TRP A CA 1
ATOM 574 C C . TRP A 1 75 ? 6.067 11.417 3.101 1.00 98.44 75 TRP A C 1
ATOM 576 O O . TRP A 1 75 ? 5.907 12.610 2.891 1.00 98.44 75 TRP A O 1
ATOM 586 N N . LEU A 1 76 ? 5.066 10.545 2.936 1.00 98.31 76 LEU A N 1
ATOM 587 C CA . LEU A 1 76 ? 3.711 10.940 2.526 1.00 98.31 76 LEU A CA 1
ATOM 588 C C . LEU A 1 76 ? 3.068 11.901 3.539 1.00 98.31 76 LEU A C 1
ATOM 590 O O . LEU A 1 76 ? 2.517 12.921 3.136 1.00 98.31 76 LEU A O 1
ATOM 594 N N . LEU A 1 77 ? 3.181 11.610 4.840 1.00 98.50 77 LEU A N 1
ATOM 595 C CA . LEU A 1 77 ? 2.677 12.483 5.909 1.00 98.50 77 LEU A CA 1
ATOM 596 C C . LEU A 1 77 ? 3.371 13.853 5.901 1.00 98.50 77 LEU A C 1
ATOM 598 O O . LEU A 1 77 ? 2.711 14.883 5.957 1.00 98.50 77 LEU A O 1
ATOM 602 N N . GLU A 1 78 ? 4.698 13.880 5.753 1.00 98.44 78 GLU A N 1
ATOM 603 C CA . GLU A 1 78 ? 5.483 15.121 5.641 1.00 98.44 78 GLU A CA 1
ATOM 604 C C . GLU A 1 78 ? 5.073 15.983 4.433 1.00 98.44 78 GLU A C 1
ATOM 606 O O . GLU A 1 78 ? 5.288 17.192 4.447 1.00 98.44 78 GLU A O 1
ATOM 611 N N . ASN A 1 79 ? 4.476 15.377 3.401 1.00 97.81 79 ASN A N 1
ATOM 612 C CA . ASN A 1 79 ? 4.017 16.054 2.184 1.00 97.81 79 ASN A CA 1
ATOM 613 C C . ASN A 1 79 ? 2.487 16.269 2.153 1.00 97.81 79 ASN A C 1
ATOM 615 O O . ASN A 1 79 ? 1.944 16.637 1.116 1.00 97.81 79 ASN A O 1
ATOM 619 N N . GLY A 1 80 ? 1.784 16.075 3.277 1.00 97.81 80 GLY A N 1
ATOM 620 C CA . GLY A 1 80 ? 0.349 16.371 3.405 1.00 97.81 80 GLY A CA 1
ATOM 621 C C . GLY A 1 80 ? -0.589 15.319 2.802 1.00 97.81 80 GLY A C 1
ATOM 622 O O . GLY A 1 80 ? -1.748 15.612 2.505 1.00 97.81 80 GLY A O 1
ATOM 623 N N . HIS A 1 81 ? -0.112 14.087 2.606 1.00 98.12 81 HIS A N 1
ATOM 624 C CA . HIS A 1 81 ? -0.904 12.976 2.072 1.00 98.12 81 HIS A CA 1
ATOM 625 C C . HIS A 1 81 ? -1.550 12.104 3.168 1.00 98.12 81 HIS A C 1
ATOM 627 O O . HIS A 1 81 ? -1.689 10.889 3.006 1.00 98.12 81 HIS A O 1
ATOM 633 N N . ASP A 1 82 ? -1.993 12.701 4.277 1.00 98.44 82 ASP A N 1
ATOM 634 C CA . ASP A 1 82 ? -2.626 12.017 5.418 1.00 98.44 82 ASP A CA 1
ATOM 635 C C . ASP A 1 82 ? -3.804 11.127 5.004 1.00 98.44 82 ASP A C 1
ATOM 637 O O . ASP A 1 82 ? -3.933 9.980 5.441 1.00 98.44 82 ASP A O 1
ATOM 641 N N . THR A 1 83 ? -4.645 11.629 4.094 1.00 98.50 83 THR A N 1
ATOM 642 C CA . THR A 1 83 ? -5.792 10.870 3.579 1.00 98.50 83 THR A CA 1
ATOM 643 C C . THR A 1 83 ? -5.345 9.616 2.833 1.00 98.50 83 THR A C 1
ATOM 645 O O . THR A 1 83 ? -5.937 8.556 3.025 1.00 98.50 83 THR A O 1
ATOM 648 N N . ALA A 1 84 ? -4.281 9.702 2.030 1.00 98.00 84 ALA A N 1
ATOM 649 C CA . ALA A 1 84 ? -3.757 8.555 1.297 1.00 98.00 84 ALA A CA 1
ATOM 650 C C . ALA A 1 84 ? -3.178 7.501 2.249 1.00 98.00 84 ALA A C 1
ATOM 652 O O . ALA A 1 84 ? -3.423 6.312 2.065 1.00 98.00 84 ALA A O 1
ATOM 653 N N . VAL A 1 85 ? -2.479 7.926 3.307 1.00 98.31 85 VAL A N 1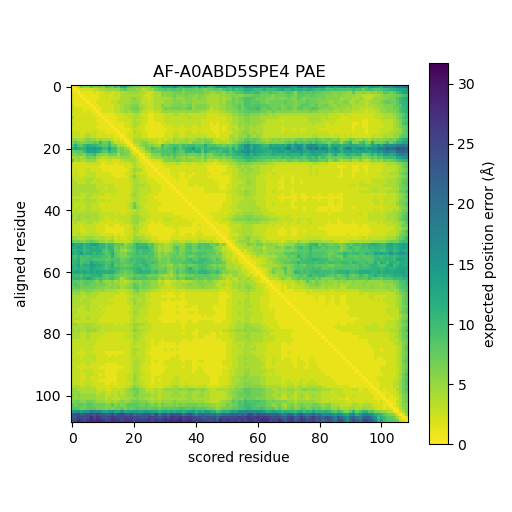
ATOM 654 C CA . VAL A 1 85 ? -1.962 7.018 4.343 1.00 98.31 85 VAL A CA 1
ATOM 655 C C . VAL A 1 85 ? -3.104 6.296 5.060 1.00 98.31 85 VAL A C 1
ATOM 657 O O . VAL A 1 85 ? -3.058 5.073 5.205 1.00 98.31 85 VAL A O 1
ATOM 660 N N . ARG A 1 86 ? -4.170 7.012 5.443 1.00 98.25 86 ARG A N 1
ATOM 661 C CA . ARG A 1 86 ? -5.362 6.393 6.048 1.00 98.25 86 ARG A CA 1
ATOM 662 C C . ARG A 1 86 ? -6.040 5.410 5.092 1.00 98.25 86 ARG A C 1
ATOM 664 O O . ARG A 1 86 ? -6.385 4.302 5.501 1.00 98.25 86 ARG A O 1
ATOM 671 N N . ILE A 1 87 ? -6.189 5.772 3.815 1.00 98.00 87 ILE A N 1
ATOM 672 C CA . ILE A 1 87 ? -6.725 4.864 2.791 1.00 98.00 87 ILE A CA 1
ATOM 673 C C . ILE A 1 87 ? -5.876 3.593 2.710 1.00 98.00 87 ILE A C 1
ATOM 675 O O . ILE A 1 87 ? -6.428 2.493 2.735 1.00 98.00 87 ILE A O 1
ATOM 679 N N . ALA A 1 88 ? -4.552 3.734 2.645 1.00 97.38 88 ALA A N 1
ATOM 680 C CA . ALA A 1 88 ? -3.636 2.621 2.448 1.00 97.38 88 ALA A CA 1
ATOM 681 C C . ALA A 1 88 ? -3.558 1.658 3.636 1.00 97.38 88 ALA A C 1
ATOM 683 O O . ALA A 1 88 ? -3.245 0.482 3.448 1.00 97.38 88 ALA A O 1
ATOM 684 N N . HIS A 1 89 ? -3.744 2.152 4.862 1.00 97.12 89 HIS A N 1
ATOM 685 C CA . HIS A 1 89 ? -3.409 1.400 6.080 1.00 97.12 89 HIS A CA 1
ATOM 686 C C . HIS A 1 89 ? -4.594 1.121 7.000 1.00 97.12 89 HIS A C 1
ATOM 688 O O . HIS A 1 89 ? -4.471 0.260 7.864 1.00 97.12 89 HIS A O 1
ATOM 694 N N . VAL A 1 90 ? -5.730 1.790 6.797 1.00 97.38 90 VAL A N 1
ATOM 695 C CA . VAL A 1 90 ? -6.939 1.603 7.611 1.00 97.38 90 VAL A CA 1
ATOM 696 C C . VAL A 1 90 ? -8.110 1.188 6.727 1.00 97.38 90 VAL A C 1
ATOM 698 O O . VAL A 1 90 ? -8.609 0.066 6.826 1.00 97.38 90 VAL A O 1
ATOM 701 N N . GLU A 1 91 ? -8.504 2.045 5.783 1.00 98.12 91 GLU A N 1
ATOM 702 C CA . GLU A 1 91 ? -9.733 1.827 5.007 1.00 98.12 91 GLU A CA 1
ATOM 703 C C . GLU A 1 91 ? -9.626 0.639 4.054 1.00 98.12 91 GLU A C 1
ATOM 705 O O . GLU A 1 91 ? -10.526 -0.200 3.973 1.00 98.12 91 GLU A O 1
ATOM 710 N N . THR A 1 92 ? -8.518 0.553 3.313 1.00 97.31 92 THR A N 1
ATOM 711 C CA . THR A 1 92 ? -8.336 -0.510 2.325 1.00 97.31 92 THR A CA 1
ATOM 712 C C . THR A 1 92 ? -8.165 -1.872 3.001 1.00 97.31 92 THR A C 1
ATOM 714 O O . THR A 1 92 ? -8.885 -2.789 2.608 1.00 97.31 92 THR A O 1
ATOM 717 N N . PRO A 1 93 ? -7.337 -2.047 4.053 1.00 96.94 93 PRO A N 1
ATOM 718 C CA . PRO A 1 93 ? -7.295 -3.304 4.804 1.00 96.94 93 PRO A CA 1
ATOM 719 C C . PRO A 1 93 ? -8.654 -3.728 5.376 1.00 96.94 93 PRO A C 1
ATOM 721 O O . PRO A 1 93 ? -9.031 -4.893 5.236 1.00 96.94 93 PRO A O 1
ATOM 724 N N . LYS A 1 94 ? -9.436 -2.790 5.929 1.00 97.25 94 LYS A N 1
ATOM 725 C CA . LYS A 1 94 ? -10.802 -3.062 6.401 1.00 97.25 94 LYS A CA 1
ATOM 726 C C . LYS A 1 94 ? -11.710 -3.547 5.277 1.00 97.25 94 LYS A C 1
ATOM 728 O O . LYS A 1 94 ? -12.433 -4.526 5.441 1.00 97.25 94 LYS A O 1
ATOM 733 N N . ARG A 1 95 ? -11.639 -2.913 4.108 1.00 96.12 95 ARG A N 1
ATOM 734 C CA . ARG A 1 95 ? -12.447 -3.276 2.938 1.00 96.12 95 ARG A CA 1
ATOM 735 C C . ARG A 1 95 ? -12.045 -4.618 2.318 1.00 96.12 95 ARG A C 1
ATOM 737 O O . ARG A 1 95 ? -12.918 -5.407 1.963 1.00 96.12 95 ARG A O 1
ATOM 744 N N . VAL A 1 96 ? -10.746 -4.865 2.161 1.00 96.69 96 VAL A N 1
ATOM 745 C CA . VAL A 1 96 ? -10.208 -6.059 1.488 1.00 96.69 96 VAL A CA 1
ATOM 746 C C . VAL A 1 96 ? -10.286 -7.276 2.411 1.00 96.69 96 VAL A C 1
ATOM 748 O O . VAL A 1 96 ? -10.804 -8.318 2.013 1.00 96.69 96 VAL A O 1
ATOM 751 N N . TYR A 1 97 ? -9.812 -7.138 3.651 1.00 95.31 97 TYR A N 1
ATOM 752 C CA . TYR A 1 97 ? -9.622 -8.258 4.577 1.00 95.31 97 TYR A CA 1
ATOM 753 C C . TYR A 1 97 ? -10.685 -8.342 5.675 1.00 95.31 97 TYR A C 1
ATOM 755 O O . TYR A 1 97 ? -10.766 -9.360 6.357 1.00 95.31 97 TYR A O 1
ATOM 763 N N . GLY A 1 98 ? -11.506 -7.304 5.865 1.00 95.69 98 GLY A N 1
ATOM 764 C CA . GLY A 1 98 ? -12.466 -7.256 6.973 1.00 95.69 98 GLY A CA 1
ATOM 765 C C . GLY A 1 98 ? -11.813 -7.056 8.344 1.00 95.69 98 GLY A C 1
ATOM 766 O O . GLY A 1 98 ? -12.432 -7.374 9.354 1.00 95.69 98 GLY A O 1
ATOM 767 N N . ILE A 1 99 ? -10.567 -6.570 8.388 1.00 93.94 99 ILE A N 1
ATOM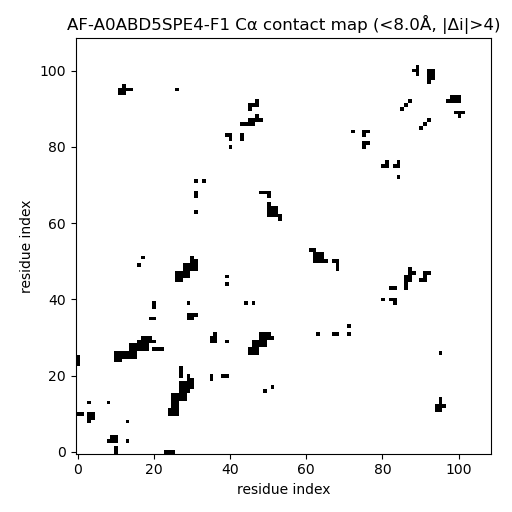 768 C CA . ILE A 1 99 ? -9.815 -6.351 9.629 1.00 93.94 99 ILE A CA 1
ATOM 769 C C . ILE A 1 99 ? -10.004 -4.906 10.082 1.00 93.94 99 ILE A C 1
ATOM 771 O O . ILE A 1 99 ? -9.786 -3.979 9.306 1.00 93.94 99 ILE A O 1
ATOM 775 N N . ASP A 1 100 ? -10.362 -4.714 11.349 1.00 93.56 100 ASP A N 1
ATOM 776 C CA . ASP A 1 100 ? -10.376 -3.391 11.965 1.00 93.56 100 ASP A CA 1
ATOM 777 C C . ASP A 1 100 ? -9.014 -3.102 12.606 1.00 93.56 100 ASP A C 1
ATOM 779 O O . ASP A 1 100 ? -8.696 -3.592 13.689 1.00 93.56 100 ASP A O 1
ATOM 783 N N . THR A 1 101 ? -8.169 -2.358 11.895 1.00 90.81 101 THR A N 1
ATOM 784 C CA . THR A 1 101 ? -6.805 -2.064 12.348 1.00 90.81 101 THR A CA 1
ATOM 785 C C . THR A 1 101 ? -6.781 -1.161 13.576 1.00 90.81 101 THR A C 1
ATOM 787 O O . THR A 1 101 ? -5.871 -1.282 14.387 1.00 90.81 101 THR A O 1
ATOM 790 N N . GLU A 1 102 ? -7.767 -0.283 13.752 1.00 92.50 102 GLU A N 1
ATOM 791 C CA . GLU A 1 102 ? -7.813 0.622 14.904 1.00 92.50 102 GLU A CA 1
ATOM 792 C C . GLU A 1 102 ? -8.188 -0.146 16.173 1.00 92.50 102 GLU A C 1
ATOM 794 O O . GLU A 1 102 ? -7.483 -0.042 17.176 1.00 92.50 102 GLU A O 1
ATOM 799 N N . ALA A 1 103 ? -9.189 -1.031 16.100 1.00 90.81 103 ALA A N 1
ATOM 800 C CA . ALA A 1 103 ? -9.552 -1.903 17.220 1.00 90.81 103 ALA A CA 1
ATOM 801 C C . ALA A 1 103 ? -8.391 -2.816 17.667 1.00 90.81 103 ALA A C 1
ATOM 803 O O . ALA A 1 103 ? -8.299 -3.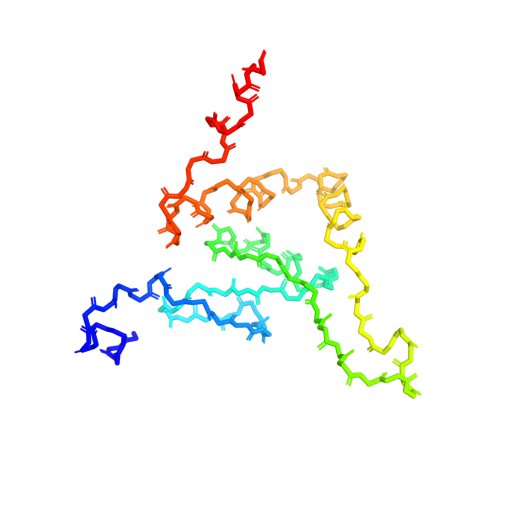193 18.835 1.00 90.81 103 ALA A O 1
ATOM 804 N N . THR A 1 104 ? -7.463 -3.165 16.764 1.00 86.06 104 THR A N 1
ATOM 805 C CA . THR A 1 104 ? -6.289 -3.979 17.136 1.00 86.06 104 THR A CA 1
ATOM 806 C C . THR A 1 104 ? -5.288 -3.249 18.035 1.00 86.06 104 THR A C 1
ATOM 808 O O . THR A 1 104 ? -4.496 -3.918 18.699 1.00 86.06 104 THR A O 1
ATOM 811 N N . LEU A 1 105 ? -5.334 -1.912 18.098 1.00 86.38 105 LEU A N 1
ATOM 812 C CA . LEU A 1 105 ? -4.466 -1.096 18.955 1.00 86.38 105 LEU A CA 1
ATOM 813 C C . LEU A 1 105 ? -4.938 -1.063 20.416 1.00 86.38 105 LEU A C 1
ATOM 815 O O . LEU A 1 105 ? -4.142 -0.781 21.306 1.00 86.38 105 LEU A O 1
ATOM 819 N N . GLU A 1 106 ? -6.210 -1.375 20.673 1.00 81.69 106 GLU A N 1
ATOM 820 C CA . GLU A 1 106 ? -6.821 -1.337 22.010 1.00 81.69 106 GLU A CA 1
ATOM 821 C C . GLU A 1 106 ? -6.551 -2.601 22.841 1.00 81.69 106 GLU A C 1
ATOM 823 O O . GLU A 1 106 ? -6.985 -2.702 23.992 1.00 81.69 106 GLU A O 1
ATOM 828 N N . ARG A 1 107 ? -5.814 -3.578 22.290 1.00 63.94 107 ARG A N 1
ATOM 829 C CA . ARG A 1 107 ? -5.377 -4.764 23.034 1.00 63.94 107 ARG A CA 1
ATOM 830 C C . ARG A 1 107 ? -4.392 -4.357 24.129 1.00 63.94 107 ARG A C 1
ATOM 832 O O . ARG A 1 107 ? -3.185 -4.314 23.919 1.00 63.94 107 ARG A O 1
ATOM 839 N N . THR A 1 108 ? -4.945 -4.091 25.303 1.00 57.59 108 THR A N 1
ATOM 840 C CA . THR A 1 108 ? -4.215 -4.114 26.568 1.00 57.59 108 THR A CA 1
ATOM 841 C C . THR A 1 108 ? -3.897 -5.584 26.841 1.00 57.59 108 THR A C 1
ATOM 843 O O . THR A 1 108 ? -4.820 -6.400 26.873 1.00 57.59 108 THR A O 1
ATOM 846 N N . GLU A 1 109 ? -2.613 -5.939 26.913 1.00 56.41 109 GLU A N 1
ATOM 847 C CA . GLU A 1 109 ? -2.201 -7.250 27.439 1.00 56.41 109 GLU A CA 1
ATOM 848 C C . GLU A 1 109 ? -2.646 -7.429 28.895 1.00 56.41 109 GLU A C 1
ATOM 850 O O . GLU A 1 109 ? -2.624 -6.428 29.651 1.00 56.41 109 GLU A O 1
#

Secondary structure (DSSP, 8-state):
-HHHHHTT--GGG-EEEEE-S--SSSEEEEES-HHHHHHHHHHT---EEE------TTSTTSS--TTHHHHHHHHHHHTT-HHHHHIIIIIHHHHHH---TTGGGG---

InterPro domains:
  IPR011589 MJ1127-like [PTHR42206] (1-102)

Mean predicted aligned error: 4.65 Å

Organism: NCBI:txid1930624